Protein AF-A0A963VB88-F1 (afdb_monomer_lite)

Radius of gyration: 16.36 Å; chains: 1; bounding box: 40×24×52 Å

pLDDT: mean 72.91, std 17.57, range [38.69, 93.12]

Secondary structure (DSSP, 8-state):
----SSS--TTS--HHHHHHHHHHHHHHHHHHHHHHHTTT-HHHHHHHHHHHHTTS---------SHHHHHHHHHHHHHTT-HHHHHHHHTTS-HHHHHHHHHHH-

Structure (mmCIF, N/CA/C/O backbone):
data_AF-A0A963VB88-F1
#
_entry.id   AF-A0A963VB88-F1
#
loop_
_atom_site.group_PDB
_atom_site.id
_atom_site.type_symbol
_atom_site.label_atom_id
_atom_site.label_alt_id
_atom_site.label_comp_id
_atom_site.label_asym_id
_atom_site.label_entity_id
_atom_site.label_seq_id
_atom_site.pdbx_PDB_ins_code
_atom_site.Cartn_x
_atom_site.Cartn_y
_atom_site.Cartn_z
_atom_site.occupancy
_atom_site.B_iso_or_equiv
_atom_site.auth_seq_id
_atom_site.auth_comp_id
_atom_site.auth_asym_id
_atom_site.auth_atom_id
_atom_site.pdbx_PDB_model_num
ATOM 1 N N . LEU A 1 1 ? -22.732 4.434 31.213 1.00 42.91 1 LEU A N 1
ATOM 2 C CA . LEU A 1 1 ? -22.071 3.731 30.090 1.00 42.91 1 LEU A CA 1
ATOM 3 C C . LEU A 1 1 ? -20.857 3.003 30.669 1.00 42.91 1 LEU A C 1
ATOM 5 O O . LEU A 1 1 ? -19.937 3.709 31.063 1.00 42.91 1 LEU A O 1
ATOM 9 N N . PRO A 1 2 ? -20.851 1.672 30.879 1.00 45.66 2 PRO A N 1
ATOM 10 C CA . PRO A 1 2 ? -19.732 1.054 31.583 1.00 45.66 2 PRO A CA 1
ATOM 11 C C . PRO A 1 2 ? -18.603 0.650 30.620 1.00 45.66 2 PRO A C 1
ATOM 13 O O . PRO A 1 2 ? -18.815 -0.125 29.696 1.00 45.66 2 PRO A O 1
ATOM 16 N N . ALA A 1 3 ? -17.436 1.264 30.846 1.00 45.38 3 ALA A N 1
ATOM 17 C CA . ALA A 1 3 ? -16.042 0.782 30.827 1.00 45.38 3 ALA A CA 1
ATOM 18 C C . ALA A 1 3 ? -15.639 -0.541 30.114 1.00 45.38 3 ALA A C 1
ATOM 20 O O . ALA A 1 3 ? -14.714 -1.207 30.563 1.00 45.38 3 ALA A O 1
ATOM 21 N N . GLY A 1 4 ? -16.281 -0.934 29.012 1.00 41.00 4 GLY A N 1
ATOM 22 C CA . GLY A 1 4 ? -16.019 -2.207 28.318 1.00 41.00 4 GLY A CA 1
ATOM 23 C C . GLY A 1 4 ? -15.097 -2.149 27.093 1.00 41.00 4 GLY A C 1
ATOM 24 O O . GLY A 1 4 ? -15.082 -3.101 26.326 1.00 41.00 4 GLY A O 1
ATOM 25 N N . LEU A 1 5 ? -14.374 -1.049 26.855 1.00 48.88 5 LEU A N 1
ATOM 26 C CA . LEU A 1 5 ? -13.465 -0.909 25.696 1.00 48.88 5 LEU A CA 1
ATOM 27 C C . LEU A 1 5 ? -11.985 -0.796 26.101 1.00 48.88 5 LEU A C 1
ATOM 29 O O . LEU A 1 5 ? -11.125 -0.563 25.257 1.00 48.88 5 LEU A O 1
ATOM 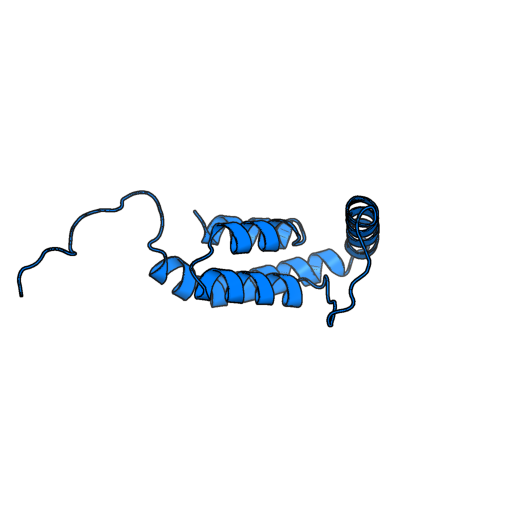33 N N . SER A 1 6 ? -11.679 -0.943 27.393 1.00 47.50 6 SER A N 1
ATOM 34 C CA . SER A 1 6 ? -10.350 -0.671 27.954 1.00 47.50 6 SER A CA 1
ATOM 35 C C . SER A 1 6 ? -9.380 -1.854 27.922 1.00 47.50 6 SER A C 1
ATOM 37 O O . SER A 1 6 ? -8.252 -1.707 28.383 1.00 47.50 6 SER A O 1
ATOM 39 N N . GLU A 1 7 ? -9.757 -3.007 27.374 1.00 43.50 7 GLU A N 1
ATOM 40 C CA . GLU A 1 7 ? -8.977 -4.229 27.551 1.00 43.50 7 GLU A CA 1
ATOM 41 C C . GLU A 1 7 ? -8.735 -4.988 26.235 1.00 43.50 7 GLU A C 1
ATOM 43 O O . GLU A 1 7 ? -9.574 -5.714 25.724 1.00 43.50 7 GLU A O 1
ATOM 48 N N . GLN A 1 8 ? -7.513 -4.817 25.725 1.00 42.88 8 GLN A N 1
ATOM 49 C CA . GLN A 1 8 ? -6.714 -5.856 25.069 1.00 42.88 8 GLN A CA 1
ATOM 50 C C . GLN A 1 8 ? -7.175 -6.436 23.719 1.00 42.88 8 GLN A C 1
ATOM 52 O O . GLN A 1 8 ? -7.782 -7.497 23.637 1.00 42.88 8 GLN A O 1
ATOM 57 N N . ALA A 1 9 ? -6.597 -5.892 22.648 1.00 43.59 9 ALA A N 1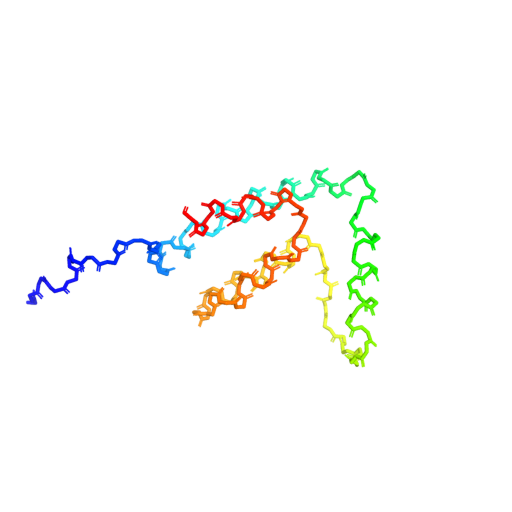
ATOM 58 C CA . ALA A 1 9 ? -6.023 -6.723 21.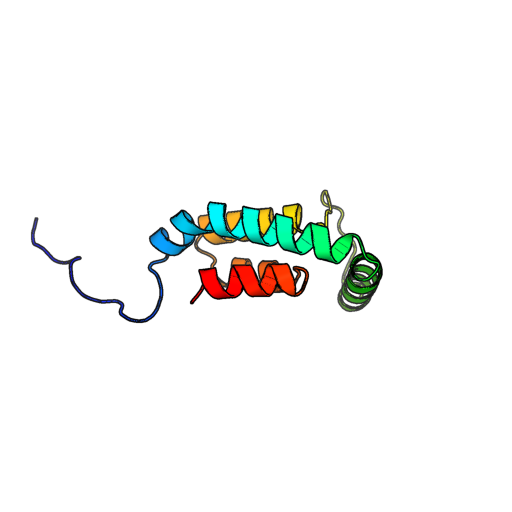589 1.00 43.59 9 ALA A CA 1
ATOM 59 C C . ALA A 1 9 ? -4.519 -6.418 21.506 1.00 43.59 9 ALA A C 1
ATOM 61 O O . ALA A 1 9 ? -4.053 -5.623 20.696 1.00 43.59 9 ALA A O 1
ATOM 62 N N . LYS A 1 10 ? -3.751 -6.993 22.440 1.00 47.03 10 LYS A N 1
ATOM 63 C CA . LYS A 1 10 ? -2.286 -7.034 22.367 1.00 47.03 10 LYS A CA 1
ATOM 64 C C . LYS A 1 10 ? -1.896 -7.853 21.134 1.00 47.03 10 LYS A C 1
ATOM 66 O O . LYS A 1 10 ? -2.216 -9.036 21.083 1.00 47.03 10 LYS A O 1
ATOM 71 N N . GLY A 1 11 ? -1.188 -7.229 20.196 1.00 49.44 11 GLY A N 1
ATOM 72 C CA . GLY A 1 11 ? -0.441 -7.920 19.140 1.00 49.44 11 GLY A CA 1
ATOM 73 C C . GLY A 1 11 ? -0.746 -7.481 17.711 1.00 49.44 11 GLY A C 1
ATOM 74 O O . GLY A 1 11 ? 0.048 -7.782 16.833 1.00 49.44 11 GLY A O 1
ATOM 75 N N . VAL A 1 12 ? -1.840 -6.754 17.471 1.00 49.69 12 VAL A N 1
ATOM 76 C CA . VAL A 1 12 ? -2.138 -6.179 16.152 1.00 49.69 12 VAL A CA 1
ATOM 77 C C . VAL A 1 12 ? -2.575 -4.733 16.375 1.00 49.69 12 VAL A C 1
ATOM 79 O O . VAL A 1 12 ? -3.485 -4.516 17.185 1.00 49.69 12 VAL A O 1
ATOM 82 N N . PRO A 1 13 ? -1.936 -3.730 15.747 1.00 62.66 13 PRO A N 1
ATOM 83 C CA . PRO A 1 13 ? -2.419 -2.357 15.823 1.00 62.66 13 PRO A CA 1
ATOM 84 C C . PRO A 1 13 ? -3.909 -2.324 15.463 1.00 62.66 13 PRO A C 1
ATOM 86 O O . PRO A 1 13 ? -4.352 -2.957 14.505 1.00 62.66 13 PRO A O 1
ATOM 89 N N . THR A 1 14 ? -4.712 -1.629 16.273 1.00 73.31 14 THR A N 1
ATOM 90 C CA . THR A 1 14 ? -6.151 -1.512 16.010 1.00 73.31 14 THR A CA 1
ATOM 91 C C . THR A 1 14 ? -6.350 -0.924 14.609 1.00 73.31 14 THR A C 1
ATOM 93 O O . THR A 1 14 ? -5.583 -0.057 14.192 1.00 73.31 14 THR A O 1
ATOM 96 N N . SER A 1 15 ? -7.357 -1.373 13.854 1.00 73.50 15 SER A N 1
ATOM 97 C CA . SER A 1 15 ? -7.588 -0.919 12.465 1.00 73.50 15 SER A CA 1
ATOM 98 C C . SER A 1 15 ? -7.620 0.610 12.331 1.00 73.50 15 SER A C 1
ATOM 100 O O . SER A 1 15 ? -7.127 1.179 11.362 1.00 73.50 15 SER A O 1
ATOM 102 N N . GLN A 1 16 ? -8.124 1.286 13.362 1.00 77.44 16 GLN A N 1
ATOM 103 C CA . GLN A 1 16 ? -8.162 2.740 13.482 1.00 77.44 16 GLN A CA 1
ATOM 104 C C . GLN A 1 16 ? -6.765 3.373 13.637 1.00 77.44 16 GLN A C 1
ATOM 106 O O . GLN A 1 16 ? -6.493 4.445 13.097 1.00 77.44 16 GLN A O 1
ATOM 111 N N . LEU A 1 17 ? -5.858 2.703 14.352 1.00 81.38 17 LEU A N 1
ATOM 112 C CA . LEU A 1 17 ? -4.463 3.112 14.502 1.00 81.38 17 LEU A CA 1
ATOM 113 C C . LEU A 1 17 ? -3.681 2.917 13.200 1.00 81.38 17 LEU A C 1
ATOM 115 O O . LEU A 1 17 ? -2.920 3.805 12.818 1.00 81.38 17 LEU A O 1
ATOM 119 N N . LEU A 1 18 ? -3.915 1.800 12.504 1.00 83.75 18 LEU A N 1
ATOM 120 C CA . LEU A 1 18 ? -3.378 1.547 11.166 1.00 83.75 18 LEU A CA 1
ATOM 121 C C . LEU A 1 18 ? -3.818 2.645 10.190 1.00 83.75 18 LEU A C 1
ATOM 123 O O . LEU A 1 18 ? -2.969 3.281 9.574 1.00 83.75 18 LEU A O 1
ATOM 127 N N . GLN A 1 19 ? -5.114 2.959 10.134 1.00 83.50 19 GLN A N 1
ATOM 128 C CA . GLN A 1 19 ? -5.645 4.060 9.316 1.00 83.50 19 GLN A CA 1
ATOM 129 C C . GLN A 1 19 ? -5.005 5.412 9.652 1.00 83.50 19 GLN A C 1
ATOM 131 O O . GLN A 1 19 ? -4.609 6.147 8.754 1.00 83.50 19 GLN A O 1
ATOM 136 N N . THR A 1 20 ? -4.846 5.729 10.939 1.00 85.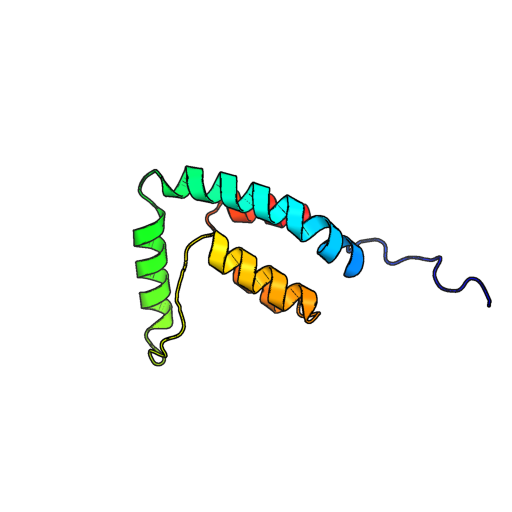94 20 THR A N 1
ATOM 137 C CA . THR A 1 20 ? -4.274 7.018 11.367 1.00 85.94 20 THR A CA 1
ATOM 138 C C . THR A 1 20 ? -2.804 7.171 10.961 1.00 85.94 20 THR A C 1
ATOM 140 O O . THR A 1 20 ? -2.356 8.278 10.674 1.00 85.94 20 THR A O 1
ATOM 143 N N . ARG A 1 21 ? -2.039 6.073 10.943 1.00 89.06 21 ARG A N 1
ATOM 144 C CA . ARG A 1 21 ? -0.600 6.077 10.621 1.00 89.06 21 ARG A CA 1
ATOM 145 C C . ARG A 1 21 ? -0.293 5.846 9.143 1.00 89.06 21 ARG A C 1
ATOM 147 O O . ARG A 1 21 ? 0.832 6.117 8.720 1.00 89.06 21 ARG A O 1
ATOM 154 N N . PHE A 1 22 ? -1.268 5.359 8.375 1.00 89.75 22 PHE A N 1
ATOM 155 C CA . PHE A 1 22 ? -1.086 5.018 6.966 1.00 89.75 22 PHE A CA 1
ATOM 156 C C . PHE A 1 22 ? -0.582 6.222 6.169 1.00 89.75 22 PHE A C 1
ATOM 158 O O . PHE A 1 22 ? 0.406 6.128 5.459 1.00 89.75 22 PHE A O 1
ATOM 165 N N . ASP A 1 23 ? -1.194 7.385 6.370 1.00 89.62 23 ASP A N 1
ATOM 166 C CA . ASP A 1 23 ? -0.878 8.626 5.664 1.00 89.62 23 ASP A CA 1
ATOM 167 C C . ASP A 1 23 ? 0.593 9.064 5.785 1.00 89.62 23 ASP A C 1
ATOM 169 O O . ASP A 1 23 ? 1.177 9.591 4.834 1.00 89.62 23 ASP A O 1
ATOM 173 N N . SER A 1 24 ? 1.197 8.894 6.963 1.00 91.62 24 SER A N 1
ATOM 174 C CA . SER A 1 24 ? 2.616 9.198 7.177 1.00 91.62 24 SER A CA 1
ATOM 175 C C . SER A 1 24 ? 3.516 8.132 6.561 1.00 91.62 24 SER A C 1
ATOM 177 O O . SER A 1 24 ? 4.469 8.481 5.865 1.00 91.62 24 SER A O 1
ATOM 179 N N . ALA A 1 25 ? 3.177 6.854 6.758 1.00 92.25 25 ALA A N 1
ATOM 180 C CA . ALA A 1 25 ? 3.941 5.731 6.224 1.00 92.25 25 ALA A CA 1
ATOM 181 C C . ALA A 1 25 ? 3.931 5.720 4.688 1.00 92.25 25 ALA A C 1
ATOM 183 O O . ALA A 1 25 ? 4.970 5.548 4.064 1.00 92.25 25 ALA A O 1
ATOM 184 N N . ALA A 1 26 ? 2.788 6.017 4.068 1.00 91.56 26 ALA A N 1
ATOM 185 C CA . ALA A 1 26 ? 2.632 6.101 2.623 1.00 91.56 26 ALA A CA 1
ATOM 186 C C . ALA A 1 26 ? 3.512 7.201 2.015 1.00 91.56 26 ALA A C 1
ATOM 188 O O . ALA A 1 26 ? 4.168 6.980 1.002 1.00 91.56 26 ALA A O 1
ATOM 189 N N . ARG A 1 27 ? 3.595 8.381 2.641 1.00 91.56 27 ARG A N 1
ATOM 190 C CA . ARG A 1 27 ? 4.462 9.472 2.154 1.00 91.56 27 ARG A CA 1
ATOM 191 C C . ARG A 1 27 ? 5.945 9.096 2.205 1.00 91.56 27 ARG A C 1
ATOM 193 O O . ARG A 1 27 ? 6.702 9.421 1.285 1.00 91.56 27 ARG A O 1
ATOM 200 N N . GLU A 1 28 ? 6.359 8.410 3.265 1.00 93.12 28 GLU A N 1
ATOM 201 C CA . GLU A 1 28 ? 7.723 7.902 3.399 1.00 93.12 28 GLU A CA 1
ATOM 202 C C . GLU A 1 28 ? 8.002 6.789 2.380 1.00 93.12 28 GLU A C 1
ATOM 204 O O . GLU A 1 28 ? 8.972 6.877 1.625 1.00 93.12 28 GLU A O 1
ATOM 209 N N . ALA A 1 29 ? 7.100 5.812 2.270 1.00 90.56 29 ALA A N 1
ATOM 210 C CA . ALA A 1 29 ? 7.185 4.712 1.321 1.00 90.56 29 ALA A CA 1
ATOM 211 C C . ALA A 1 29 ? 7.236 5.217 -0.123 1.00 90.56 29 ALA A C 1
ATOM 213 O O . ALA A 1 29 ? 8.049 4.728 -0.904 1.00 90.56 29 ALA A O 1
ATOM 214 N N . LEU A 1 30 ? 6.443 6.236 -0.473 1.00 89.56 30 LEU A N 1
ATOM 215 C CA . LEU A 1 30 ? 6.479 6.903 -1.774 1.00 89.56 30 LEU A CA 1
ATOM 216 C C . LEU A 1 30 ? 7.851 7.529 -2.032 1.00 89.56 30 LEU A C 1
ATOM 218 O O . LEU A 1 30 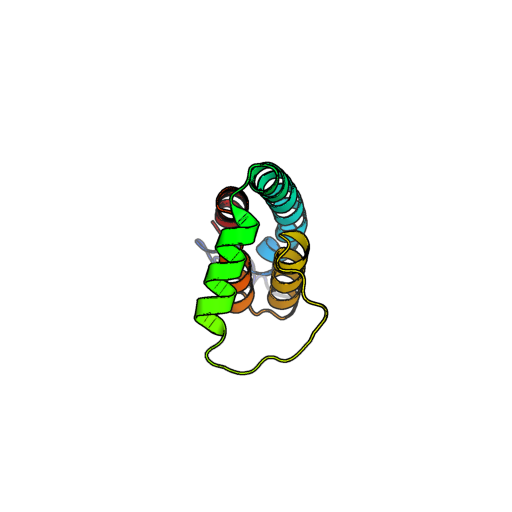? 8.430 7.332 -3.095 1.00 89.56 30 LEU A O 1
ATOM 222 N N . THR A 1 31 ? 8.399 8.251 -1.054 1.00 90.75 31 THR A N 1
ATOM 223 C CA . THR A 1 31 ? 9.704 8.915 -1.184 1.00 90.75 31 THR A CA 1
ATOM 224 C C . THR A 1 31 ? 10.833 7.906 -1.390 1.00 90.75 31 THR A C 1
ATOM 226 O O . THR A 1 31 ? 11.687 8.104 -2.256 1.00 90.75 31 THR A O 1
ATOM 229 N N . VAL A 1 32 ? 10.843 6.823 -0.609 1.00 90.38 32 VAL A N 1
ATOM 230 C CA . VAL A 1 32 ? 11.829 5.744 -0.742 1.00 90.38 32 VAL A CA 1
ATOM 231 C C . VAL A 1 32 ? 11.658 5.036 -2.084 1.00 90.38 32 VAL A C 1
ATOM 233 O O . VAL A 1 32 ? 12.627 4.897 -2.827 1.00 90.38 32 VAL A O 1
ATOM 236 N N . SER A 1 33 ? 10.421 4.690 -2.441 1.00 86.94 33 SER A N 1
ATOM 237 C CA . SER A 1 33 ? 10.098 4.043 -3.711 1.00 86.94 33 SER A CA 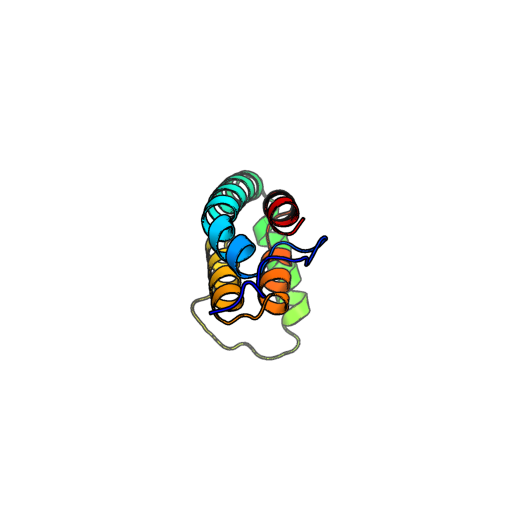1
ATOM 238 C C . SER A 1 33 ? 10.563 4.875 -4.901 1.00 86.94 33 SER A C 1
ATOM 240 O O . SER A 1 33 ? 11.246 4.346 -5.768 1.00 86.94 33 SER A O 1
ATOM 242 N N . LEU A 1 34 ? 10.278 6.182 -4.919 1.00 85.00 34 LEU A N 1
ATOM 243 C CA . LEU A 1 34 ? 10.681 7.078 -6.007 1.00 85.00 34 LEU A CA 1
ATOM 244 C C . LEU A 1 34 ? 12.205 7.180 -6.158 1.00 85.00 34 LEU A C 1
ATOM 246 O O . LEU A 1 34 ? 12.714 7.265 -7.278 1.00 85.00 34 LEU A O 1
ATOM 250 N N . ARG A 1 35 ? 12.947 7.150 -5.044 1.00 84.31 35 ARG A N 1
ATOM 251 C CA . ARG A 1 35 ? 14.419 7.134 -5.054 1.00 84.31 35 ARG A CA 1
ATOM 252 C C . ARG A 1 35 ? 14.974 5.827 -5.617 1.00 84.31 35 ARG A C 1
ATOM 254 O O . ARG A 1 35 ? 15.952 5.868 -6.355 1.00 84.31 35 ARG A O 1
ATOM 261 N N . GLU A 1 36 ? 14.349 4.695 -5.308 1.00 76.50 36 GLU A N 1
ATOM 262 C CA . GLU A 1 36 ? 14.726 3.389 -5.862 1.00 76.50 36 GLU A CA 1
ATOM 263 C C . GLU A 1 36 ? 14.358 3.252 -7.343 1.00 76.50 36 GLU A C 1
ATOM 265 O O . GLU A 1 36 ? 15.113 2.675 -8.126 1.00 76.50 36 GLU A O 1
ATOM 270 N N . THR A 1 37 ? 13.212 3.796 -7.757 1.00 65.44 37 THR A N 1
ATOM 271 C CA . THR A 1 37 ? 12.761 3.739 -9.153 1.00 65.44 37 THR A CA 1
ATOM 272 C C . THR A 1 37 ? 13.551 4.661 -10.076 1.00 65.44 37 THR A C 1
ATOM 274 O O . THR A 1 37 ? 13.607 4.402 -11.275 1.00 65.44 37 THR A O 1
ATOM 277 N N . ALA A 1 38 ? 14.202 5.699 -9.541 1.00 68.00 38 ALA A N 1
ATOM 278 C CA . ALA A 1 38 ? 15.063 6.594 -10.315 1.00 68.00 38 ALA A CA 1
ATOM 279 C C . ALA A 1 38 ? 16.323 5.903 -10.890 1.00 68.00 38 ALA A C 1
ATOM 281 O O . ALA A 1 38 ? 17.004 6.503 -11.719 1.00 68.00 38 ALA A O 1
ATOM 282 N N . GLY A 1 39 ? 16.629 4.664 -10.474 1.00 58.59 39 GLY A N 1
ATOM 283 C CA . GLY A 1 39 ? 17.854 3.930 -10.817 1.00 58.59 39 GLY A CA 1
ATOM 284 C C . GLY A 1 39 ? 17.672 2.609 -11.581 1.00 58.59 39 GLY A C 1
ATOM 285 O O . GLY A 1 39 ? 18.426 1.690 -11.317 1.00 58.59 39 GLY A O 1
ATOM 286 N N . GLU A 1 40 ? 16.719 2.496 -12.518 1.00 55.66 40 GLU A N 1
ATOM 287 C CA . GLU A 1 40 ? 16.644 1.431 -13.564 1.00 55.66 40 GLU A CA 1
ATOM 288 C C . GLU A 1 40 ? 15.816 0.150 -13.282 1.00 55.66 40 GLU A C 1
ATOM 290 O O . GLU A 1 40 ? 15.587 -0.623 -14.202 1.00 55.66 40 GLU A O 1
ATOM 295 N N . GLY A 1 41 ? 15.274 -0.101 -12.083 1.00 59.91 41 GLY A N 1
ATOM 296 C CA . GLY A 1 41 ? 14.716 -1.439 -11.767 1.00 59.91 41 GLY A CA 1
ATOM 297 C C . GLY A 1 41 ? 13.196 -1.660 -11.884 1.00 59.91 41 GLY A C 1
ATOM 298 O O . GLY A 1 41 ? 12.737 -2.801 -11.780 1.00 59.91 41 GLY A O 1
ATOM 299 N N . TRP A 1 42 ? 12.390 -0.602 -11.999 1.00 62.47 42 TRP A N 1
ATOM 300 C CA . TRP A 1 42 ? 10.934 -0.686 -11.778 1.00 62.47 42 TRP A CA 1
ATOM 301 C C . TRP A 1 42 ? 10.114 -0.929 -13.048 1.00 62.47 42 TRP A C 1
ATOM 303 O O . TRP A 1 42 ? 9.231 -1.785 -13.030 1.00 62.47 42 TRP A O 1
ATOM 313 N N . ALA A 1 43 ? 10.454 -0.276 -14.164 1.00 59.09 43 ALA A N 1
ATOM 314 C CA . ALA A 1 43 ? 9.774 -0.495 -15.444 1.00 59.09 43 ALA A CA 1
ATOM 315 C C . ALA A 1 43 ? 9.865 -1.966 -15.895 1.00 59.09 43 ALA A C 1
ATOM 317 O O . ALA A 1 43 ? 8.868 -2.556 -16.315 1.00 59.09 43 ALA A O 1
ATOM 318 N N . ASP A 1 44 ? 11.030 -2.597 -15.713 1.00 62.59 44 ASP A N 1
ATOM 319 C CA . ASP A 1 44 ? 11.226 -4.018 -16.008 1.00 62.59 44 ASP A CA 1
ATOM 320 C C . ASP A 1 44 ? 10.420 -4.930 -15.071 1.00 62.59 44 ASP A C 1
ATOM 322 O O . ASP A 1 44 ? 9.810 -5.898 -15.533 1.00 62.59 44 ASP A O 1
ATOM 326 N N . ARG A 1 45 ? 10.331 -4.604 -13.772 1.00 62.62 45 ARG A N 1
ATOM 327 C CA . ARG A 1 45 ? 9.526 -5.366 -12.797 1.00 62.62 45 ARG A CA 1
ATOM 328 C C . ARG A 1 45 ? 8.023 -5.268 -13.061 1.00 62.62 45 ARG A C 1
ATOM 330 O O . ARG A 1 45 ? 7.342 -6.290 -12.983 1.00 62.62 45 ARG A O 1
ATOM 337 N N . ILE A 1 46 ? 7.514 -4.097 -13.443 1.00 61.16 46 ILE A N 1
ATOM 338 C CA . ILE A 1 46 ? 6.118 -3.950 -13.887 1.00 61.16 46 ILE A CA 1
ATOM 339 C C . ILE A 1 46 ? 5.881 -4.736 -15.165 1.00 61.16 46 ILE A C 1
ATOM 341 O O . ILE A 1 46 ? 4.893 -5.457 -15.262 1.00 61.16 46 ILE A O 1
ATOM 345 N N . SER A 1 47 ? 6.791 -4.654 -16.140 1.00 59.75 47 SER A N 1
ATOM 346 C CA . SER A 1 47 ? 6.653 -5.421 -17.380 1.00 59.75 47 SER A CA 1
ATOM 347 C C . SER A 1 47 ? 6.572 -6.932 -17.109 1.00 59.75 47 SER A C 1
ATOM 349 O O . SER A 1 47 ? 5.830 -7.649 -17.784 1.00 59.75 47 SER A O 1
ATOM 351 N N . ALA A 1 48 ? 7.284 -7.416 -16.085 1.00 61.62 48 ALA A N 1
ATOM 352 C CA . ALA A 1 48 ? 7.238 -8.801 -15.637 1.00 61.62 48 ALA A CA 1
ATOM 353 C C . ALA A 1 48 ? 5.925 -9.147 -14.909 1.00 61.62 48 ALA A C 1
ATOM 355 O O . ALA A 1 48 ? 5.382 -10.226 -15.145 1.00 61.62 48 ALA A O 1
ATOM 356 N N . PHE A 1 49 ? 5.380 -8.241 -14.090 1.00 59.38 49 PHE A N 1
ATOM 357 C CA . PHE A 1 49 ? 4.087 -8.425 -13.420 1.00 59.38 49 PHE A CA 1
ATOM 358 C C . PHE A 1 49 ? 2.901 -8.368 -14.395 1.00 59.38 49 PHE A C 1
ATOM 360 O O . PHE A 1 49 ? 2.024 -9.226 -14.374 1.00 59.38 49 PHE A O 1
ATOM 367 N N . LEU A 1 50 ? 2.901 -7.425 -15.337 1.00 57.75 50 LEU A N 1
ATOM 368 C CA . LEU A 1 50 ? 1.915 -7.389 -16.416 1.00 57.75 50 LEU A CA 1
ATOM 369 C C . LEU A 1 50 ? 1.990 -8.661 -17.258 1.00 57.75 50 LEU A C 1
ATOM 371 O O . LEU A 1 50 ? 0.960 -9.206 -17.632 1.00 57.75 50 LEU A O 1
ATOM 375 N N . ARG A 1 51 ? 3.189 -9.198 -17.509 1.00 61.31 51 ARG A N 1
ATOM 376 C CA . ARG A 1 51 ? 3.343 -10.489 -18.187 1.00 61.31 51 ARG A CA 1
ATOM 377 C C . ARG A 1 51 ? 2.779 -11.645 -17.358 1.00 61.31 51 ARG A C 1
ATOM 379 O O . ARG A 1 51 ? 2.123 -12.506 -17.938 1.00 61.31 51 ARG A O 1
ATOM 386 N N . SER A 1 52 ? 2.972 -11.650 -16.037 1.00 59.97 52 SER A N 1
ATOM 387 C CA . SER A 1 52 ? 2.419 -12.688 -15.156 1.00 59.97 52 SER A CA 1
ATOM 388 C C . SER A 1 52 ? 0.898 -12.586 -14.978 1.00 59.97 52 SER A C 1
ATOM 390 O O . SER A 1 52 ? 0.249 -13.617 -14.812 1.00 59.97 52 SER A O 1
ATOM 392 N N . GLN A 1 53 ? 0.311 -11.390 -15.098 1.00 55.31 53 GLN A N 1
ATOM 393 C CA . GLN A 1 53 ? -1.142 -11.175 -15.050 1.00 55.31 53 GLN A CA 1
ATOM 394 C C . GLN A 1 53 ? -1.852 -11.188 -16.417 1.00 55.31 53 GLN A C 1
ATOM 396 O O . GLN A 1 53 ? -3.054 -11.449 -16.482 1.00 55.31 53 GLN A O 1
ATOM 401 N N . SER A 1 54 ? -1.144 -10.981 -17.532 1.00 56.12 54 SER A N 1
ATOM 402 C CA . SER A 1 54 ? -1.724 -10.889 -18.890 1.00 56.12 54 SER A CA 1
ATOM 403 C C . SER A 1 54 ? -2.345 -12.184 -19.445 1.00 56.12 54 SER A C 1
ATOM 405 O O . SER A 1 54 ? -2.811 -12.206 -20.583 1.00 56.12 54 SER A O 1
ATOM 407 N N . GLY A 1 55 ? -2.451 -13.245 -18.639 1.00 54.12 55 GLY A N 1
ATOM 408 C CA . GLY A 1 55 ? -3.313 -14.394 -18.926 1.00 54.12 55 GLY A CA 1
ATOM 409 C C . GLY A 1 55 ? -4.819 -14.102 -18.808 1.00 54.12 55 GLY A C 1
ATOM 410 O O . GLY A 1 55 ? -5.621 -14.898 -19.294 1.00 54.12 55 GLY A O 1
ATOM 411 N N . ALA A 1 56 ? -5.234 -12.977 -18.208 1.00 46.25 56 ALA A N 1
ATOM 412 C CA . ALA A 1 56 ? -6.648 -12.664 -17.991 1.00 46.25 56 ALA A CA 1
ATOM 413 C C . ALA A 1 56 ? -6.987 -11.180 -18.259 1.00 46.25 56 ALA A C 1
ATOM 415 O O . ALA A 1 56 ? -6.899 -10.341 -17.379 1.00 46.25 56 ALA A O 1
ATOM 416 N N . ARG A 1 57 ? -7.424 -10.896 -19.497 1.00 38.69 57 ARG A N 1
ATOM 417 C CA . ARG A 1 57 ? -8.182 -9.711 -19.976 1.00 38.69 57 ARG A CA 1
ATOM 418 C C . ARG A 1 57 ? -7.699 -8.310 -19.541 1.00 38.69 57 ARG A C 1
ATOM 420 O O . ARG A 1 57 ? -8.004 -7.838 -18.454 1.00 38.69 57 ARG A O 1
ATOM 427 N N . SER A 1 58 ? -7.139 -7.563 -20.502 1.00 44.94 58 SER A N 1
ATOM 428 C CA . SER A 1 58 ? -7.042 -6.095 -20.447 1.00 44.94 58 SER A CA 1
ATOM 429 C C . SER A 1 58 ? -8.415 -5.463 -20.234 1.00 44.94 58 SER A C 1
ATOM 431 O O . SER A 1 58 ? -9.268 -5.483 -21.121 1.00 44.94 58 SER A O 1
ATOM 433 N N . LEU A 1 59 ? -8.596 -4.839 -19.080 1.00 40.62 59 LEU A N 1
ATOM 434 C CA . LEU A 1 59 ? -9.589 -3.801 -18.876 1.00 40.62 59 LEU A CA 1
ATOM 435 C C . LEU A 1 59 ? -8.806 -2.544 -18.523 1.00 40.62 59 LEU A C 1
ATOM 437 O O . LEU A 1 59 ? -7.911 -2.581 -17.691 1.00 40.62 59 LEU A O 1
ATOM 441 N N . THR A 1 60 ? -9.095 -1.456 -19.220 1.00 46.78 60 THR A N 1
ATOM 442 C CA . THR A 1 60 ? -8.563 -0.119 -18.964 1.00 46.78 60 THR A CA 1
ATOM 443 C C . THR A 1 60 ? -9.225 0.472 -17.722 1.00 46.78 60 THR A C 1
ATOM 445 O O . THR A 1 60 ? -10.417 0.778 -17.770 1.00 46.78 60 THR A O 1
ATOM 448 N N . PRO A 1 61 ? -8.472 0.724 -16.646 1.00 40.78 61 PRO A N 1
ATOM 449 C CA . PRO A 1 61 ? -8.757 1.889 -15.823 1.00 40.78 61 PRO A CA 1
ATOM 450 C C . PRO A 1 61 ? -7.457 2.645 -15.595 1.00 40.78 61 PRO A C 1
ATOM 452 O O . PRO A 1 61 ? -6.456 2.021 -15.296 1.00 40.78 61 PRO A O 1
ATOM 455 N N . ARG A 1 62 ? -7.475 3.969 -15.773 1.00 45.91 62 ARG A N 1
ATOM 456 C CA . ARG A 1 62 ? -6.469 4.951 -15.322 1.00 45.91 62 ARG A CA 1
ATOM 457 C C . ARG A 1 62 ? -5.330 4.324 -14.481 1.00 45.91 62 ARG A C 1
ATOM 459 O O . ARG A 1 62 ? -5.389 4.326 -13.256 1.00 45.91 62 ARG A O 1
ATOM 466 N N . ALA A 1 63 ? -4.368 3.719 -15.182 1.00 43.66 63 ALA A N 1
ATOM 467 C CA . ALA A 1 63 ? -3.412 2.761 -14.641 1.00 43.66 63 ALA A CA 1
ATOM 468 C C . ALA A 1 63 ? -2.109 3.499 -14.380 1.00 43.66 63 ALA A C 1
ATOM 470 O O . ALA A 1 63 ? -1.439 3.927 -15.317 1.00 43.66 63 ALA A O 1
ATOM 471 N N . GLY A 1 64 ? -1.799 3.700 -13.109 1.00 53.81 64 GLY A N 1
ATOM 472 C CA . GLY A 1 64 ? -0.439 3.952 -12.676 1.00 53.81 64 GLY A CA 1
ATOM 473 C C . GLY A 1 64 ? -0.036 2.755 -11.836 1.00 53.81 64 GLY A C 1
ATOM 474 O O . GLY A 1 64 ? -0.718 2.436 -10.864 1.00 53.81 64 GLY A O 1
ATOM 475 N N . ASP A 1 65 ? 1.036 2.080 -12.222 1.00 62.53 65 ASP A N 1
ATOM 476 C CA . ASP A 1 65 ? 1.755 1.153 -11.340 1.00 62.53 65 ASP A CA 1
ATOM 477 C C . ASP A 1 65 ? 2.843 1.908 -10.556 1.00 62.53 65 ASP A C 1
ATOM 479 O O . ASP A 1 65 ? 3.740 1.319 -9.948 1.00 62.53 65 ASP A O 1
ATOM 483 N N . ASP A 1 66 ? 2.787 3.245 -10.618 1.00 75.12 66 ASP A N 1
ATOM 484 C CA . ASP A 1 66 ? 3.629 4.137 -9.848 1.00 75.12 66 ASP A CA 1
ATOM 485 C C . ASP A 1 66 ? 3.346 3.942 -8.357 1.00 75.12 66 ASP A C 1
ATOM 487 O O . ASP A 1 66 ? 2.192 3.712 -7.967 1.00 75.12 66 ASP A O 1
ATOM 491 N N . PRO A 1 67 ? 4.367 4.087 -7.499 1.00 84.50 67 PRO A N 1
ATOM 492 C CA . PRO A 1 67 ? 4.209 3.895 -6.062 1.00 84.50 67 PRO A CA 1
ATOM 493 C C . PRO A 1 67 ? 3.048 4.699 -5.448 1.00 84.50 67 PRO A C 1
ATOM 495 O O . PRO A 1 67 ? 2.387 4.216 -4.535 1.00 84.50 67 PRO A O 1
ATOM 498 N N . ASP A 1 68 ? 2.748 5.887 -5.983 1.00 84.75 68 ASP A N 1
ATOM 499 C CA . ASP A 1 68 ? 1.624 6.731 -5.548 1.00 84.75 68 ASP A CA 1
ATOM 500 C C . ASP A 1 68 ? 0.255 6.074 -5.794 1.00 84.75 68 ASP A C 1
ATOM 502 O O . ASP A 1 68 ? -0.605 6.043 -4.915 1.00 84.75 68 ASP A O 1
ATOM 506 N N . ALA A 1 69 ? 0.063 5.473 -6.968 1.00 85.19 69 ALA A N 1
ATOM 507 C CA . ALA A 1 69 ? -1.187 4.812 -7.321 1.00 85.19 69 ALA A CA 1
ATOM 508 C C . ALA A 1 69 ? -1.401 3.523 -6.513 1.00 85.19 69 ALA A C 1
ATOM 510 O O . ALA A 1 69 ? -2.527 3.242 -6.099 1.00 85.19 69 ALA A O 1
ATOM 511 N N . ILE A 1 70 ? -0.327 2.778 -6.237 1.00 86.69 70 ILE A N 1
ATOM 512 C CA . ILE A 1 70 ? -0.360 1.609 -5.350 1.00 86.69 70 ILE A CA 1
ATOM 513 C C . ILE A 1 70 ? -0.779 2.025 -3.932 1.00 86.69 70 ILE A C 1
ATOM 515 O O . ILE A 1 70 ? -1.725 1.472 -3.370 1.00 86.69 70 ILE A O 1
ATOM 519 N N . LEU A 1 71 ? -0.130 3.049 -3.370 1.00 89.25 71 LEU A N 1
ATOM 520 C CA . LEU A 1 71 ? -0.451 3.562 -2.035 1.00 89.25 71 LEU A CA 1
ATOM 521 C C . LEU A 1 71 ? -1.874 4.124 -1.955 1.00 89.25 71 LEU A C 1
ATOM 523 O O . LEU A 1 71 ? -2.551 3.939 -0.946 1.00 89.25 71 LEU A O 1
ATOM 527 N N . SER A 1 72 ? -2.360 4.756 -3.024 1.00 90.44 72 SER A N 1
ATOM 528 C CA . SER A 1 72 ? -3.736 5.247 -3.101 1.00 90.44 72 SER A CA 1
ATOM 529 C C . SER A 1 72 ? -4.768 4.112 -3.067 1.00 90.44 72 SER A C 1
ATOM 531 O O . SER A 1 72 ? -5.785 4.236 -2.381 1.00 90.44 72 SER A O 1
ATOM 533 N N . ARG A 1 73 ? -4.517 2.985 -3.752 1.00 88.19 73 ARG A N 1
ATOM 534 C CA . ARG A 1 73 ? -5.402 1.806 -3.684 1.00 88.19 73 ARG A CA 1
ATOM 535 C C . ARG A 1 73 ? -5.344 1.126 -2.319 1.00 88.19 73 ARG A C 1
ATOM 537 O O . ARG A 1 73 ? -6.395 0.769 -1.786 1.00 88.19 73 ARG A O 1
ATOM 544 N N . ALA A 1 74 ? -4.156 1.033 -1.723 1.00 88.31 74 ALA A N 1
ATOM 545 C CA . ALA A 1 74 ? -3.991 0.508 -0.372 1.00 88.31 74 ALA A CA 1
ATOM 546 C C . ALA A 1 74 ? -4.762 1.339 0.676 1.00 88.31 74 ALA A C 1
ATOM 548 O O . ALA A 1 74 ? -5.454 0.770 1.519 1.00 88.31 74 ALA A O 1
ATOM 549 N N . ASP A 1 75 ? -4.729 2.674 0.584 1.00 88.38 75 ASP A N 1
ATOM 550 C CA . ASP A 1 75 ? -5.511 3.573 1.449 1.00 88.38 75 ASP A CA 1
ATOM 551 C C . ASP A 1 75 ? -7.024 3.362 1.287 1.00 88.38 75 ASP A C 1
ATOM 553 O O . ASP A 1 75 ? -7.773 3.274 2.264 1.00 88.38 75 ASP A O 1
ATOM 557 N N . ALA A 1 76 ? -7.493 3.243 0.041 1.00 88.19 76 ALA A N 1
ATOM 558 C CA . ALA A 1 76 ? -8.902 3.007 -0.251 1.00 88.19 76 ALA A CA 1
ATOM 559 C C . ALA A 1 76 ? -9.391 1.667 0.328 1.00 88.19 76 ALA A C 1
ATOM 561 O O . ALA A 1 76 ? -10.451 1.624 0.958 1.00 88.19 76 ALA A O 1
ATOM 562 N N . ALA A 1 77 ? -8.607 0.597 0.168 1.00 86.44 77 ALA A N 1
ATOM 563 C CA . ALA A 1 77 ? -8.889 -0.712 0.753 1.00 86.44 77 ALA A CA 1
ATOM 564 C C . ALA A 1 77 ? -8.921 -0.650 2.289 1.00 86.44 77 ALA A C 1
ATOM 566 O O . ALA A 1 77 ? -9.870 -1.115 2.925 1.00 86.44 77 ALA A O 1
ATOM 567 N N . LEU A 1 78 ? -7.951 0.037 2.894 1.00 86.62 78 LEU A N 1
ATOM 568 C CA . LEU A 1 78 ? -7.878 0.215 4.340 1.00 86.62 78 LEU A CA 1
ATOM 569 C C . LEU A 1 78 ? -9.082 0.993 4.900 1.00 86.62 78 LEU A C 1
ATOM 571 O O . LEU A 1 78 ? -9.622 0.632 5.951 1.00 86.62 78 LEU A O 1
ATOM 575 N N . LYS A 1 79 ? -9.539 2.035 4.196 1.00 84.88 79 LYS A N 1
ATOM 576 C CA . LYS A 1 79 ? -10.753 2.803 4.531 1.00 84.88 79 LYS A CA 1
ATOM 577 C C . LYS A 1 79 ? -12.034 1.987 4.363 1.00 84.88 79 LYS A C 1
ATOM 579 O O . LYS A 1 79 ? -12.987 2.207 5.107 1.00 84.88 79 LYS A O 1
ATOM 584 N N . ALA A 1 80 ? -12.048 1.029 3.438 1.00 87.00 80 ALA A N 1
ATOM 585 C CA . ALA A 1 80 ? -13.133 0.062 3.282 1.00 87.00 80 ALA A CA 1
ATOM 586 C C . ALA A 1 80 ? -13.122 -1.045 4.358 1.00 87.00 80 ALA A C 1
ATOM 588 O O . ALA A 1 80 ? -14.057 -1.840 4.426 1.00 87.00 80 ALA A O 1
ATOM 589 N N . GLY A 1 81 ? -12.093 -1.089 5.214 1.00 85.62 81 GLY A N 1
ATOM 590 C CA . GLY A 1 81 ? -11.908 -2.139 6.217 1.00 85.62 81 GLY A CA 1
ATOM 591 C C . GLY A 1 81 ? -11.295 -3.425 5.657 1.00 85.62 81 GLY A C 1
ATOM 592 O O . GLY A 1 81 ? -11.245 -4.426 6.369 1.00 85.62 81 GLY A O 1
ATOM 593 N N . ASP A 1 82 ? -10.809 -3.401 4.415 1.00 86.12 82 ASP A N 1
ATOM 594 C CA . ASP A 1 82 ? -10.155 -4.525 3.753 1.00 86.12 82 ASP A CA 1
ATOM 595 C C . ASP A 1 82 ? -8.630 -4.416 3.892 1.00 86.12 82 ASP A C 1
ATOM 597 O O . ASP A 1 82 ? -7.911 -3.937 3.012 1.00 86.12 82 ASP A O 1
ATOM 601 N N . LEU A 1 83 ? -8.126 -4.834 5.056 1.00 86.31 83 LEU A N 1
ATOM 602 C CA . LEU A 1 83 ? -6.688 -4.836 5.333 1.00 86.31 83 LEU A CA 1
ATOM 603 C C . LEU A 1 83 ? -5.929 -5.823 4.432 1.00 86.31 83 LEU A C 1
ATOM 605 O O . LEU A 1 83 ? -4.776 -5.567 4.098 1.00 86.31 83 LEU A O 1
ATOM 609 N N . ALA A 1 84 ? -6.560 -6.931 4.034 1.00 84.44 84 ALA A N 1
ATOM 610 C CA . ALA A 1 84 ? -5.928 -7.925 3.172 1.00 84.44 84 ALA A CA 1
ATOM 611 C C . ALA A 1 84 ? -5.644 -7.331 1.787 1.00 84.44 84 ALA A C 1
ATOM 613 O O . ALA A 1 84 ? -4.499 -7.359 1.341 1.00 84.44 84 ALA A O 1
ATOM 614 N N . ALA A 1 85 ? -6.640 -6.685 1.174 1.00 83.31 85 ALA A N 1
ATOM 615 C CA . ALA A 1 85 ? -6.447 -5.988 -0.094 1.00 83.31 85 ALA A CA 1
ATOM 616 C C . ALA A 1 85 ? -5.419 -4.848 0.017 1.00 83.31 85 ALA A C 1
ATOM 618 O O . ALA A 1 85 ? -4.630 -4.642 -0.902 1.00 83.31 85 ALA A O 1
ATOM 619 N N . ALA A 1 86 ? -5.365 -4.131 1.147 1.00 87.06 86 ALA A N 1
ATOM 620 C CA . ALA A 1 86 ? -4.346 -3.100 1.359 1.00 87.06 86 ALA A CA 1
ATOM 621 C C . ALA A 1 86 ? -2.916 -3.676 1.386 1.00 87.06 86 ALA A C 1
ATOM 623 O O . ALA A 1 86 ? -2.003 -3.078 0.817 1.00 87.06 86 ALA A O 1
ATOM 624 N N . ILE A 1 87 ? -2.719 -4.837 2.019 1.00 87.56 87 ILE A N 1
ATOM 625 C CA . ILE A 1 87 ? -1.426 -5.536 2.061 1.00 87.56 87 ILE A CA 1
ATOM 626 C C . ILE A 1 87 ? -1.038 -6.062 0.672 1.00 87.56 87 ILE A C 1
ATOM 628 O O . ILE A 1 87 ? 0.123 -5.932 0.282 1.00 87.56 87 ILE A O 1
ATOM 632 N N . ASP A 1 88 ? -1.997 -6.597 -0.087 1.00 87.38 88 ASP A N 1
ATOM 633 C CA . ASP A 1 88 ? -1.763 -7.077 -1.453 1.00 87.38 88 ASP A CA 1
ATOM 634 C C . ASP A 1 88 ? -1.307 -5.944 -2.385 1.00 87.38 88 ASP A C 1
ATOM 636 O O . ASP A 1 88 ? -0.375 -6.123 -3.170 1.00 87.38 88 ASP A O 1
ATOM 640 N N . GLU A 1 89 ? -1.900 -4.753 -2.261 1.00 87.19 89 GLU A N 1
ATOM 641 C CA . GLU A 1 89 ? -1.448 -3.564 -2.991 1.00 87.19 89 GLU A CA 1
ATOM 642 C C . GLU A 1 89 ? -0.028 -3.161 -2.567 1.00 87.19 89 GLU A C 1
ATOM 644 O O . GLU A 1 89 ? 0.850 -3.000 -3.413 1.00 87.19 89 GLU A O 1
ATOM 649 N N . ILE A 1 90 ? 0.250 -3.073 -1.260 1.00 89.62 90 ILE A N 1
ATOM 650 C CA . ILE A 1 90 ? 1.586 -2.737 -0.734 1.00 89.62 90 ILE A CA 1
ATOM 651 C C . ILE A 1 90 ? 2.664 -3.696 -1.263 1.00 89.62 90 ILE A C 1
ATOM 653 O O . ILE A 1 90 ? 3.783 -3.260 -1.535 1.00 89.62 90 ILE A O 1
ATOM 657 N N . ALA A 1 91 ? 2.346 -4.977 -1.469 1.00 86.75 91 ALA A N 1
ATOM 658 C CA . ALA A 1 91 ? 3.285 -5.965 -2.000 1.00 86.75 91 ALA A CA 1
ATOM 659 C C . ALA A 1 91 ? 3.788 -5.643 -3.424 1.00 86.75 91 ALA A C 1
ATOM 661 O O . ALA A 1 91 ? 4.850 -6.138 -3.820 1.00 86.75 91 ALA A O 1
ATOM 662 N N . ALA A 1 92 ? 3.072 -4.796 -4.171 1.00 85.19 92 ALA A N 1
ATOM 663 C CA . ALA A 1 92 ? 3.473 -4.318 -5.492 1.00 85.19 92 ALA A CA 1
ATOM 664 C C . ALA A 1 92 ? 4.467 -3.139 -5.453 1.00 85.19 92 ALA A C 1
ATOM 666 O O . ALA A 1 92 ? 5.040 -2.797 -6.490 1.00 85.19 92 ALA A O 1
ATOM 667 N N . LEU A 1 93 ? 4.707 -2.518 -4.288 1.00 84.94 93 LEU A N 1
ATOM 668 C CA . LEU A 1 93 ? 5.678 -1.426 -4.158 1.00 84.94 93 LEU A CA 1
ATOM 669 C C . LEU A 1 93 ? 7.116 -1.885 -4.460 1.00 84.94 93 LEU A C 1
ATOM 671 O O . LEU A 1 93 ? 7.435 -3.071 -4.394 1.00 84.94 93 LEU A O 1
ATOM 675 N N . PRO A 1 94 ? 8.040 -0.960 -4.760 1.00 85.00 94 PRO A N 1
ATOM 676 C CA . PRO A 1 94 ? 9.474 -1.225 -4.665 1.00 85.00 94 PRO A CA 1
ATOM 677 C C . PRO A 1 94 ? 9.884 -1.716 -3.268 1.00 85.00 94 PRO A C 1
ATOM 679 O O . PRO A 1 94 ? 9.202 -1.436 -2.284 1.00 85.00 94 PRO A O 1
ATOM 682 N N . GLU A 1 95 ? 10.995 -2.454 -3.179 1.00 85.00 95 GLU A N 1
ATOM 683 C CA . GLU A 1 95 ? 11.437 -3.109 -1.936 1.00 85.00 95 GLU A CA 1
ATOM 684 C C . GLU A 1 95 ? 11.572 -2.130 -0.765 1.00 85.00 95 GLU A C 1
ATOM 686 O O . GLU A 1 95 ? 11.080 -2.416 0.325 1.00 85.00 95 GLU A O 1
ATOM 691 N N . GLY A 1 96 ? 12.140 -0.943 -0.979 1.00 87.06 96 GLY A N 1
ATOM 692 C CA . GLY A 1 96 ? 12.240 0.063 0.073 1.00 87.06 96 GLY A CA 1
ATOM 693 C C . GLY A 1 96 ? 10.884 0.632 0.486 1.00 87.06 96 GLY A C 1
ATOM 694 O O . GLY A 1 96 ? 10.663 0.890 1.666 1.00 87.06 96 GLY A O 1
ATOM 695 N N . GLY A 1 97 ? 9.939 0.761 -0.450 1.00 88.38 97 GLY A N 1
ATOM 696 C CA . GLY A 1 97 ? 8.552 1.115 -0.141 1.00 88.38 97 GLY A CA 1
ATOM 697 C C . GLY A 1 97 ? 7.850 0.050 0.702 1.00 88.38 97 GLY A C 1
ATOM 698 O O . GLY A 1 97 ? 7.198 0.382 1.692 1.00 88.38 97 GLY A O 1
ATOM 699 N N . LYS A 1 98 ? 8.032 -1.233 0.360 1.00 88.94 98 LYS A N 1
ATOM 700 C CA . LYS A 1 98 ? 7.516 -2.360 1.153 1.00 88.94 98 LYS A CA 1
ATOM 701 C C . LYS A 1 98 ? 8.103 -2.379 2.556 1.00 88.94 98 LYS A C 1
ATOM 703 O O . LYS A 1 98 ? 7.359 -2.597 3.501 1.00 88.94 98 LYS A O 1
ATOM 708 N N . ALA A 1 99 ? 9.409 -2.148 2.694 1.00 89.88 99 ALA A N 1
ATOM 709 C CA . ALA A 1 99 ? 10.082 -2.145 3.989 1.00 89.88 99 ALA A CA 1
ATOM 710 C C . ALA A 1 99 ? 9.500 -1.072 4.920 1.00 89.88 99 ALA A C 1
ATOM 712 O O . ALA A 1 99 ? 9.162 -1.372 6.060 1.00 89.88 99 ALA A O 1
ATOM 713 N N . VAL A 1 100 ? 9.284 0.146 4.412 1.00 92.19 100 VAL A N 1
ATOM 714 C CA . VAL A 1 100 ? 8.623 1.218 5.176 1.00 92.19 100 VAL A CA 1
ATOM 715 C C . VAL A 1 100 ? 7.201 0.818 5.580 1.00 92.19 100 VAL A C 1
ATOM 717 O O . VAL A 1 100 ? 6.801 1.005 6.726 1.00 92.19 100 VAL A O 1
ATOM 720 N N . MET A 1 101 ? 6.427 0.239 4.659 1.00 91.31 101 MET A N 1
ATOM 721 C CA . MET A 1 101 ? 5.052 -0.176 4.951 1.00 91.31 101 MET A CA 1
ATOM 722 C C . MET A 1 101 ? 4.970 -1.413 5.860 1.00 91.31 101 MET A C 1
ATOM 724 O O . MET A 1 101 ? 3.967 -1.589 6.547 1.00 91.31 101 MET A O 1
ATOM 728 N N . ALA A 1 102 ? 6.006 -2.253 5.919 1.00 88.06 102 ALA A N 1
ATOM 729 C CA . ALA A 1 102 ? 6.076 -3.381 6.846 1.00 88.06 102 ALA A CA 1
ATOM 730 C C . ALA A 1 102 ? 6.169 -2.904 8.305 1.00 88.06 102 ALA A C 1
ATOM 732 O O . ALA A 1 102 ? 5.457 -3.431 9.158 1.00 88.06 102 ALA A O 1
ATOM 733 N N . GLU A 1 103 ? 6.945 -1.846 8.567 1.00 87.06 103 GLU A N 1
ATOM 734 C CA . GLU A 1 103 ? 7.020 -1.177 9.879 1.00 87.06 103 GLU A CA 1
ATOM 735 C C . GLU A 1 103 ? 5.702 -0.482 10.267 1.00 87.06 103 GLU A C 1
ATOM 737 O O . GLU A 1 103 ? 5.456 -0.191 11.433 1.00 87.06 103 GLU A O 1
ATOM 742 N N . TRP A 1 104 ? 4.826 -0.192 9.300 1.00 86.88 104 TRP A N 1
ATOM 743 C CA . TRP A 1 104 ? 3.493 0.342 9.587 1.00 86.88 104 TRP A CA 1
ATOM 744 C C . TRP A 1 104 ? 2.517 -0.740 10.074 1.00 86.88 104 TRP A C 1
ATOM 746 O O . TRP A 1 104 ? 1.675 -0.455 10.932 1.00 86.88 104 TRP A O 1
ATOM 756 N N . VAL A 1 105 ? 2.619 -1.963 9.538 1.00 80.75 105 VAL A N 1
ATOM 757 C CA . VAL A 1 105 ? 1.760 -3.099 9.923 1.00 80.75 105 VAL A CA 1
ATOM 758 C C . VAL A 1 105 ? 2.194 -3.728 11.258 1.00 80.75 105 VAL A C 1
ATOM 760 O O . VAL A 1 105 ? 1.340 -4.286 11.953 1.00 80.75 105 VAL A O 1
ATOM 763 N N . GLY A 1 106 ? 3.487 -3.647 11.608 1.00 66.38 106 GLY A N 1
ATOM 764 C CA . GLY A 1 106 ? 4.123 -4.302 12.766 1.00 66.38 106 GLY A CA 1
ATOM 765 C C . GLY A 1 106 ? 4.348 -3.414 13.983 1.00 66.38 106 GLY A C 1
ATOM 766 O O . GLY A 1 106 ? 4.924 -2.321 13.828 1.00 66.38 106 GLY A O 1
#

Foldseek 3Di:
DDDPPPDDPPDWPDLVQLLVCLVVLLVQLLVQLVVVVVPPDQVVVVVVVCVVVVVDDDDDDPDDLRSNVLSVQLSVCSVVVNNVSSLVSQVSTPPSSVVSVVVSGD

Sequence (106 aa):
LPAGLSEQAKGVPTSQLLQTRFDSAAREALTVSLRETAGEGWADRISAFLRSQSGARSLTPRAGDDPDAILSRADAALKAGDLAAAIDEIAALPEGGKAVMAEWVG